Protein AF-A0A950J4F4-F1 (afdb_monomer_lite)

Secondary structure (DSSP, 8-state):
-HHHHHHHHHHHHHHHHHH-SS-HHHHHHHHHHHHGGGS-HHHHHHIIIIITTTHHHHHHHHHHHHHHHHHHHHHTSSHHHHHHHHHHHHHHHHHHTT--TT-TT-HHHHHHHHHHHHHHT-

Sequence (122 aa):
MPRIFLGTIFAIAVRGKIVSAVPFKVVLAGFLGQILPNAHPLYQAFAQSAVLPNVGVVAVLVIVGELFVTVAMIFGITTRLAALVAICLLTNYMLAKGMNLWTPASNDAADIIMAIVVGIGA

pLDDT: mean 87.82, std 6.47, range [57.5, 95.06]

Structure (mmCIF, N/CA/C/O backbone):
data_AF-A0A950J4F4-F1
#
_entry.id   AF-A0A950J4F4-F1
#
loop_
_atom_site.group_PDB
_atom_site.id
_atom_site.type_symbol
_atom_site.label_atom_id
_atom_site.label_alt_id
_atom_site.label_comp_id
_atom_site.label_asym_id
_atom_site.label_entity_id
_atom_site.label_seq_id
_atom_site.pdbx_PDB_ins_code
_atom_site.Cartn_x
_atom_site.Cartn_y
_atom_site.Cartn_z
_atom_site.occupancy
_atom_site.B_iso_or_equiv
_atom_site.auth_seq_id
_atom_site.auth_comp_id
_atom_site.auth_asym_id
_atom_site.auth_atom_id
_atom_site.pdbx_PDB_model_num
ATOM 1 N N . MET A 1 1 ? 12.380 3.743 -16.376 1.00 69.81 1 MET A N 1
ATOM 2 C CA . MET A 1 1 ? 12.603 4.602 -15.184 1.00 69.81 1 MET A CA 1
ATOM 3 C C . MET A 1 1 ? 11.456 4.597 -14.157 1.00 69.81 1 MET A C 1
ATOM 5 O O . MET A 1 1 ? 11.794 4.488 -12.980 1.00 69.81 1 MET A O 1
ATOM 9 N N . PRO A 1 2 ? 10.150 4.639 -14.515 1.00 81.62 2 PRO A N 1
ATOM 10 C CA . PRO A 1 2 ? 9.060 4.748 -13.522 1.00 81.62 2 PRO A CA 1
ATOM 11 C C . PRO A 1 2 ? 9.008 3.578 -12.527 1.00 81.62 2 PRO A C 1
ATOM 13 O O . PRO A 1 2 ? 8.687 3.762 -11.359 1.00 81.62 2 PRO A O 1
ATOM 16 N N . ARG A 1 3 ? 9.444 2.389 -12.956 1.00 88.94 3 ARG A N 1
ATOM 17 C CA . ARG A 1 3 ? 9.603 1.204 -12.103 1.00 88.94 3 ARG A CA 1
ATOM 18 C C . ARG A 1 3 ? 10.473 1.452 -10.862 1.00 88.94 3 ARG A C 1
ATOM 20 O O . ARG A 1 3 ? 10.059 1.143 -9.753 1.00 88.94 3 ARG A O 1
ATOM 27 N N . ILE A 1 4 ? 11.682 1.995 -11.042 1.00 89.56 4 ILE A N 1
ATOM 28 C CA . ILE A 1 4 ? 12.621 2.223 -9.927 1.00 89.56 4 ILE A CA 1
ATOM 29 C C . ILE A 1 4 ? 12.099 3.337 -9.019 1.00 89.56 4 ILE A C 1
ATOM 31 O O . ILE A 1 4 ? 12.210 3.228 -7.800 1.00 89.56 4 ILE A O 1
ATOM 35 N N . PHE A 1 5 ? 11.484 4.367 -9.602 1.00 90.19 5 PHE A N 1
ATOM 36 C CA . PHE A 1 5 ? 10.857 5.450 -8.850 1.00 90.19 5 PHE A CA 1
ATOM 37 C C . PHE A 1 5 ? 9.751 4.923 -7.921 1.00 90.19 5 PHE A C 1
ATOM 39 O O . PHE A 1 5 ? 9.835 5.118 -6.710 1.00 90.19 5 PHE A O 1
ATOM 46 N N . LEU A 1 6 ? 8.800 4.146 -8.456 1.00 89.88 6 LEU A N 1
ATOM 47 C CA . LEU A 1 6 ? 7.752 3.497 -7.660 1.00 89.88 6 LEU A CA 1
ATOM 48 C C . LEU A 1 6 ? 8.331 2.558 -6.602 1.00 89.88 6 LEU A C 1
ATOM 50 O O . LEU A 1 6 ? 7.964 2.648 -5.435 1.00 89.88 6 LEU A O 1
ATOM 54 N N . GLY A 1 7 ? 9.277 1.695 -6.983 1.00 90.44 7 GLY A N 1
ATOM 55 C CA . GLY A 1 7 ? 9.946 0.803 -6.036 1.00 90.44 7 GLY A CA 1
ATOM 56 C C . GLY A 1 7 ? 10.586 1.561 -4.870 1.00 90.44 7 GLY A C 1
ATOM 57 O O . GLY A 1 7 ? 10.494 1.123 -3.729 1.00 90.44 7 GLY A O 1
ATOM 58 N N . THR A 1 8 ? 11.168 2.732 -5.138 1.00 91.81 8 THR A N 1
ATOM 59 C CA . THR A 1 8 ? 11.784 3.590 -4.116 1.00 91.81 8 THR A CA 1
ATOM 60 C C . THR A 1 8 ? 10.745 4.230 -3.196 1.00 91.81 8 THR A C 1
ATOM 62 O O . THR A 1 8 ? 10.932 4.223 -1.980 1.00 91.81 8 THR A O 1
ATOM 65 N N . ILE A 1 9 ? 9.634 4.743 -3.735 1.00 92.62 9 ILE A N 1
ATOM 66 C CA . ILE A 1 9 ? 8.550 5.317 -2.921 1.00 92.62 9 ILE A CA 1
ATOM 67 C C . ILE A 1 9 ? 7.969 4.263 -1.978 1.00 92.62 9 ILE A C 1
ATOM 69 O O . ILE A 1 9 ? 7.866 4.503 -0.773 1.00 92.62 9 ILE A O 1
ATOM 73 N N . PHE A 1 10 ? 7.659 3.075 -2.502 1.00 92.69 10 PHE A N 1
ATOM 74 C CA . PHE A 1 10 ? 7.155 1.966 -1.695 1.00 92.69 10 PHE A CA 1
ATOM 75 C C . PHE A 1 10 ? 8.179 1.512 -0.643 1.00 92.69 10 PHE A C 1
ATOM 77 O O . PHE A 1 10 ? 7.791 1.253 0.497 1.00 92.69 10 PHE A O 1
ATOM 84 N N . ALA A 1 11 ? 9.480 1.513 -0.964 1.00 93.62 11 ALA A N 1
ATOM 85 C CA . ALA A 1 11 ? 10.539 1.203 -0.001 1.00 93.62 11 ALA A CA 1
ATOM 86 C C . ALA A 1 11 ? 10.548 2.181 1.181 1.00 93.62 11 ALA A C 1
ATOM 88 O O . ALA A 1 11 ? 10.654 1.771 2.338 1.00 93.62 11 ALA A O 1
ATOM 89 N N . ILE A 1 12 ? 10.427 3.482 0.902 1.00 93.06 12 ILE A N 1
ATOM 90 C CA . ILE A 1 12 ? 10.394 4.526 1.933 1.00 93.06 12 ILE A CA 1
ATOM 91 C C . ILE A 1 12 ? 9.119 4.393 2.775 1.00 93.06 12 ILE A C 1
ATOM 93 O O . ILE A 1 12 ? 9.194 4.426 4.007 1.00 93.06 12 ILE A O 1
ATOM 97 N N . ALA A 1 13 ? 7.970 4.185 2.126 1.00 91.00 13 ALA A N 1
ATOM 98 C CA . ALA A 1 13 ? 6.680 4.024 2.790 1.00 91.00 13 ALA A CA 1
ATOM 99 C C . ALA A 1 13 ? 6.677 2.822 3.747 1.00 91.00 13 ALA A C 1
ATOM 101 O O . ALA A 1 13 ? 6.350 2.967 4.929 1.00 91.00 13 ALA A O 1
ATOM 102 N N . VAL A 1 14 ? 7.106 1.649 3.272 1.00 93.06 14 VAL A N 1
ATOM 103 C CA . VAL A 1 14 ? 7.077 0.420 4.070 1.00 93.06 14 VAL A CA 1
ATOM 104 C C . VAL A 1 14 ? 8.133 0.418 5.170 1.00 93.06 14 VAL A C 1
ATOM 106 O O . VAL A 1 14 ? 7.874 -0.061 6.274 1.00 93.06 14 VAL A O 1
ATOM 109 N N . ARG A 1 15 ? 9.300 1.031 4.928 1.00 92.25 15 ARG A N 1
ATOM 110 C CA . ARG A 1 15 ? 10.327 1.221 5.961 1.00 92.25 15 ARG A CA 1
ATOM 111 C C . ARG A 1 15 ? 9.767 1.987 7.154 1.00 92.25 15 ARG A C 1
ATOM 113 O O . ARG A 1 15 ? 9.994 1.569 8.287 1.00 92.25 15 ARG A O 1
ATOM 120 N N . GLY A 1 16 ? 9.015 3.064 6.910 1.00 87.12 16 GLY A N 1
ATOM 121 C CA . GLY A 1 16 ? 8.342 3.813 7.972 1.00 87.12 16 GLY A CA 1
ATOM 122 C C . GLY A 1 16 ? 7.428 2.918 8.810 1.00 87.12 16 GLY A C 1
ATOM 123 O O . GLY A 1 16 ? 7.465 2.971 10.031 1.00 87.12 16 GLY A O 1
ATOM 124 N N . LYS A 1 17 ? 6.687 2.012 8.169 1.00 88.12 17 LYS A N 1
ATOM 125 C CA . LYS A 1 17 ? 5.728 1.119 8.839 1.00 88.12 17 LYS A CA 1
ATOM 126 C C . LYS A 1 17 ? 6.373 -0.013 9.639 1.00 88.12 17 LYS A C 1
ATOM 128 O O . LYS A 1 17 ? 5.767 -0.480 10.599 1.00 88.12 17 LYS A O 1
ATOM 133 N N . ILE A 1 18 ? 7.569 -0.455 9.249 1.00 90.19 18 ILE A N 1
ATOM 134 C CA . ILE A 1 18 ? 8.298 -1.550 9.912 1.00 90.19 18 ILE A CA 1
ATOM 135 C C . ILE A 1 18 ? 9.186 -1.031 11.048 1.00 90.19 18 ILE A C 1
ATOM 137 O O . ILE A 1 18 ? 9.292 -1.675 12.086 1.00 90.19 18 ILE A O 1
ATOM 141 N N . VAL A 1 19 ? 9.844 0.116 10.852 1.00 90.38 19 VAL A N 1
ATOM 142 C CA . VAL A 1 19 ? 10.853 0.639 11.791 1.00 90.38 19 VAL A CA 1
ATOM 143 C C . VAL A 1 19 ? 10.232 1.532 12.873 1.00 90.38 19 VAL A C 1
ATOM 145 O O . VAL A 1 19 ? 10.863 1.787 13.897 1.00 90.38 19 VAL A O 1
ATOM 148 N N . SER A 1 20 ? 8.999 2.014 12.684 1.00 86.56 20 SER A N 1
ATOM 149 C CA . SER A 1 20 ? 8.301 2.790 13.713 1.00 86.56 20 SER A CA 1
ATOM 150 C C . SER A 1 20 ? 8.170 2.020 15.032 1.00 86.56 20 SER A C 1
ATOM 152 O O . SER A 1 20 ? 7.763 0.864 15.060 1.00 86.56 20 SER A O 1
ATOM 154 N N . ALA A 1 21 ? 8.429 2.713 16.146 1.00 85.00 21 ALA A N 1
ATOM 155 C CA . ALA A 1 21 ? 8.226 2.177 17.494 1.00 85.00 21 ALA A CA 1
ATOM 156 C C . ALA A 1 21 ? 6.745 1.875 17.802 1.00 85.00 21 ALA A C 1
ATOM 158 O O . ALA A 1 21 ? 6.435 1.054 18.662 1.00 85.00 21 ALA A O 1
ATOM 159 N N . VAL A 1 22 ? 5.823 2.540 17.097 1.00 88.44 22 VAL A N 1
ATOM 160 C CA . VAL A 1 22 ? 4.381 2.311 17.212 1.00 88.44 22 VAL A CA 1
ATOM 161 C C . VAL A 1 22 ? 3.952 1.249 16.193 1.00 88.44 22 VAL A C 1
ATOM 163 O O . VAL A 1 22 ? 4.215 1.427 15.001 1.00 88.44 22 VAL A O 1
ATOM 166 N N . PRO A 1 23 ? 3.240 0.181 16.607 1.00 89.88 23 PRO A N 1
ATOM 167 C CA . PRO A 1 23 ? 2.758 -0.836 15.680 1.00 89.88 23 PRO A CA 1
ATOM 168 C C . PRO A 1 23 ? 1.864 -0.239 14.590 1.00 89.88 23 PRO A C 1
ATOM 170 O O . PRO A 1 23 ? 0.902 0.471 14.893 1.00 89.88 23 PRO A O 1
ATOM 173 N N . PHE A 1 24 ? 2.110 -0.599 13.327 1.00 90.25 24 PHE A N 1
ATOM 174 C CA . PHE A 1 24 ? 1.382 -0.033 12.185 1.00 90.25 24 PHE A CA 1
ATOM 175 C C . PHE A 1 24 ? -0.144 -0.194 12.285 1.00 90.25 24 PHE A C 1
ATOM 177 O O . PHE A 1 24 ? -0.876 0.697 11.874 1.00 90.25 24 PHE A O 1
ATOM 184 N N . LYS A 1 25 ? -0.645 -1.267 12.913 1.00 90.12 25 LYS A N 1
ATOM 185 C CA . LYS A 1 25 ? -2.085 -1.445 13.186 1.00 90.12 25 LYS A CA 1
ATOM 186 C C . LYS A 1 25 ? -2.706 -0.278 13.971 1.00 90.12 25 LYS A C 1
ATOM 188 O O . LYS A 1 25 ? -3.844 0.090 13.709 1.00 90.12 25 LYS A O 1
ATOM 193 N N . VAL A 1 26 ? -1.962 0.320 14.905 1.00 90.19 26 VAL A N 1
ATOM 194 C CA . VAL A 1 26 ? -2.422 1.461 15.714 1.00 90.19 26 VAL A CA 1
ATOM 195 C C . VAL A 1 26 ? -2.440 2.726 14.862 1.00 90.19 26 VAL A C 1
ATOM 197 O O . VAL A 1 26 ? -3.417 3.468 14.881 1.00 90.19 26 VAL A O 1
ATOM 200 N N . VAL A 1 27 ? -1.394 2.928 14.057 1.00 90.44 27 VAL A N 1
ATOM 201 C CA . VAL A 1 27 ? -1.307 4.046 13.106 1.00 90.44 27 VAL A CA 1
ATOM 202 C C . VAL A 1 27 ? -2.431 3.968 12.073 1.00 90.44 27 VAL A C 1
ATOM 204 O O . VAL A 1 27 ? -3.084 4.970 11.809 1.00 90.44 27 VAL A O 1
ATOM 207 N N . LEU A 1 28 ? -2.702 2.779 11.531 1.00 88.81 28 LEU A N 1
ATOM 208 C CA . LEU A 1 28 ? -3.762 2.543 10.554 1.00 88.81 28 LEU A CA 1
ATOM 209 C C . LEU A 1 28 ? -5.151 2.790 11.154 1.00 88.81 28 LEU A C 1
ATOM 211 O O . LEU A 1 28 ? -5.967 3.450 10.518 1.00 88.81 28 LEU A O 1
ATOM 215 N N . ALA A 1 29 ? -5.412 2.313 12.375 1.00 89.94 29 ALA A N 1
ATOM 216 C CA . ALA A 1 29 ? -6.667 2.587 13.075 1.00 89.94 29 ALA A CA 1
ATOM 217 C C . ALA A 1 29 ? -6.859 4.090 13.337 1.00 89.94 29 ALA A C 1
ATOM 219 O O . ALA A 1 29 ? -7.936 4.621 13.077 1.00 89.94 29 ALA A O 1
ATOM 220 N N . GLY A 1 30 ? -5.813 4.781 13.802 1.00 89.12 30 GLY A N 1
ATOM 221 C CA . GLY A 1 30 ? -5.848 6.225 14.040 1.00 89.12 30 GLY A CA 1
ATOM 222 C C . GLY A 1 30 ? -6.057 7.027 12.755 1.00 89.12 30 GLY A C 1
ATOM 223 O O . GLY A 1 30 ? -6.911 7.909 12.713 1.00 89.12 30 GLY A O 1
ATOM 224 N N . PHE A 1 31 ? -5.338 6.667 11.687 1.00 88.50 31 PHE A N 1
ATOM 225 C CA . PHE A 1 31 ? -5.513 7.243 10.357 1.00 88.50 31 PHE A CA 1
ATOM 226 C C . PHE A 1 31 ? -6.960 7.083 9.886 1.00 88.50 31 PHE A C 1
ATOM 228 O O . PHE A 1 31 ? -7.618 8.077 9.595 1.00 88.50 31 PHE A O 1
ATOM 235 N N . LEU A 1 32 ? -7.483 5.852 9.896 1.00 88.31 32 LEU A N 1
ATOM 236 C CA . LEU A 1 32 ? -8.865 5.564 9.513 1.00 88.31 32 LEU A CA 1
ATOM 237 C C . LEU A 1 32 ? -9.868 6.354 10.362 1.00 88.31 32 LEU A C 1
ATOM 239 O O . LEU A 1 32 ? -10.786 6.937 9.801 1.00 88.31 32 LEU A O 1
ATOM 243 N N . GLY A 1 33 ? -9.669 6.461 11.677 1.00 87.50 33 GLY A N 1
ATOM 244 C CA . GLY A 1 33 ? -10.540 7.250 12.552 1.00 87.50 33 GLY A CA 1
ATOM 245 C C . GLY A 1 33 ? -10.622 8.736 12.179 1.00 87.50 33 GLY A C 1
ATOM 246 O O . GLY A 1 33 ? -11.680 9.341 12.322 1.00 87.50 33 GLY A O 1
ATOM 247 N N . GLN A 1 34 ? -9.538 9.317 11.658 1.00 87.50 34 GLN A N 1
ATOM 248 C CA . GLN A 1 34 ? -9.508 10.717 11.221 1.00 87.50 34 GLN A CA 1
ATOM 249 C C . GLN A 1 34 ? -10.094 10.918 9.822 1.00 87.50 34 GLN A C 1
ATOM 251 O O . GLN A 1 34 ? -10.750 11.926 9.565 1.00 87.50 34 GLN A O 1
ATOM 256 N N . ILE A 1 35 ? -9.838 9.980 8.909 1.00 86.62 35 ILE A N 1
ATOM 257 C CA . ILE A 1 35 ? -10.159 10.149 7.486 1.00 86.62 35 ILE A CA 1
ATOM 258 C C . ILE A 1 35 ? -11.500 9.535 7.076 1.00 86.62 35 ILE A C 1
ATOM 260 O O . ILE A 1 35 ? -12.073 9.995 6.093 1.00 86.62 35 ILE A O 1
ATOM 264 N N . LEU A 1 36 ? -12.049 8.567 7.828 1.00 86.19 36 LEU A N 1
ATOM 265 C CA . LEU A 1 36 ? -13.328 7.917 7.501 1.00 86.19 36 LEU A CA 1
ATOM 266 C C . LEU A 1 36 ? -14.474 8.900 7.222 1.00 86.19 36 LEU A C 1
ATOM 268 O O . LEU A 1 36 ? -15.181 8.666 6.247 1.00 86.19 36 LEU A O 1
ATOM 272 N N . PRO A 1 37 ? -14.672 9.982 8.004 1.00 86.06 37 PRO A N 1
ATOM 273 C CA . PRO A 1 37 ? -15.761 10.927 7.752 1.00 86.06 37 PRO A CA 1
ATOM 274 C C . PRO A 1 37 ? -15.711 11.568 6.359 1.00 86.06 37 PRO A C 1
ATOM 276 O O . PRO A 1 37 ? -16.752 11.888 5.794 1.00 86.06 37 PRO A O 1
ATOM 279 N N . ASN A 1 38 ? -14.508 11.717 5.799 1.00 85.19 38 ASN A N 1
ATOM 280 C CA . ASN A 1 38 ? -14.271 12.308 4.483 1.00 85.19 38 ASN A CA 1
ATOM 281 C C . ASN A 1 38 ? -13.972 11.257 3.401 1.00 85.19 38 ASN A C 1
ATOM 283 O O . ASN A 1 38 ? -13.781 11.616 2.243 1.00 85.19 38 ASN A O 1
ATOM 287 N N . ALA A 1 39 ? -13.910 9.969 3.753 1.00 86.25 39 ALA A N 1
ATOM 288 C CA . ALA A 1 39 ? -13.621 8.894 2.812 1.00 86.25 39 ALA A CA 1
ATOM 289 C C . ALA A 1 39 ? -14.765 8.714 1.805 1.00 86.25 39 ALA A C 1
ATOM 291 O O . ALA A 1 39 ? -15.911 9.076 2.073 1.00 86.25 39 ALA A O 1
ATOM 292 N N . HIS A 1 40 ? -14.483 8.090 0.660 1.00 85.75 40 HIS A N 1
ATOM 293 C CA . HIS A 1 40 ? -15.524 7.801 -0.328 1.00 85.75 40 HIS A CA 1
ATOM 294 C C . HIS A 1 40 ? -16.623 6.899 0.285 1.00 85.75 40 HIS A C 1
ATOM 296 O O . HIS A 1 40 ? -16.268 5.934 0.965 1.00 85.75 40 HIS A O 1
ATOM 302 N N . PRO A 1 41 ? -17.932 7.111 0.031 1.00 84.44 41 PRO A N 1
ATOM 303 C CA . PRO A 1 41 ? -19.010 6.373 0.714 1.00 84.44 41 PRO A CA 1
ATOM 304 C C . PRO A 1 41 ? -18.897 4.844 0.620 1.00 84.44 41 PRO A C 1
ATOM 306 O O . PRO A 1 41 ? -19.094 4.128 1.600 1.00 84.44 41 PRO A O 1
ATOM 309 N N . LEU A 1 42 ? -18.492 4.332 -0.547 1.00 82.56 42 LEU A N 1
ATOM 310 C CA . LEU A 1 42 ? -18.222 2.900 -0.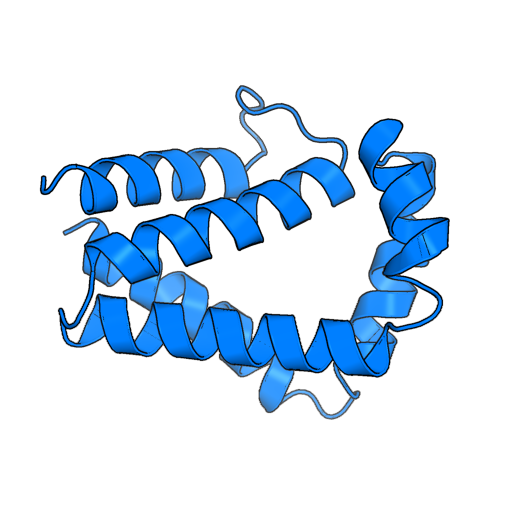739 1.00 82.56 42 LEU A CA 1
ATOM 311 C C . LEU A 1 42 ? -17.060 2.399 0.133 1.00 82.56 42 LEU A C 1
ATOM 313 O O . LEU A 1 42 ? -17.109 1.293 0.669 1.00 82.56 42 LEU A O 1
ATOM 317 N N . TYR A 1 43 ? -16.024 3.223 0.298 1.00 87.31 43 TYR A N 1
ATOM 318 C CA . TYR A 1 43 ? -14.881 2.897 1.142 1.00 87.31 43 TYR A CA 1
ATOM 319 C C . TYR A 1 43 ? -15.229 3.000 2.626 1.00 87.31 43 TYR A C 1
ATOM 321 O O . TYR A 1 43 ? -14.739 2.192 3.403 1.00 87.31 43 TYR A O 1
ATOM 329 N N . GLN A 1 44 ? -16.106 3.923 3.032 1.00 87.69 44 GLN A N 1
ATOM 330 C CA . GLN A 1 44 ? -16.595 3.997 4.413 1.00 87.69 44 GLN A CA 1
ATOM 331 C C . GLN A 1 44 ? -17.262 2.682 4.832 1.00 87.69 44 GLN A C 1
ATOM 333 O O . GLN A 1 44 ? -16.890 2.104 5.853 1.00 87.69 44 GLN A O 1
ATOM 338 N N . ALA A 1 45 ? -18.181 2.167 4.009 1.00 88.00 45 ALA A N 1
ATOM 339 C CA . ALA A 1 45 ? -18.863 0.901 4.273 1.00 88.00 45 ALA A CA 1
ATOM 340 C C . ALA A 1 45 ? -17.882 -0.285 4.324 1.00 88.00 45 ALA A C 1
ATOM 342 O O . ALA A 1 45 ? -17.941 -1.110 5.239 1.00 88.00 45 ALA A O 1
ATOM 343 N N . PHE A 1 46 ? -16.936 -0.353 3.383 1.00 88.19 46 PHE A N 1
ATOM 344 C CA . PHE A 1 46 ? -15.887 -1.378 3.377 1.00 88.19 46 PHE A CA 1
ATOM 345 C C . PHE A 1 46 ? -14.963 -1.276 4.59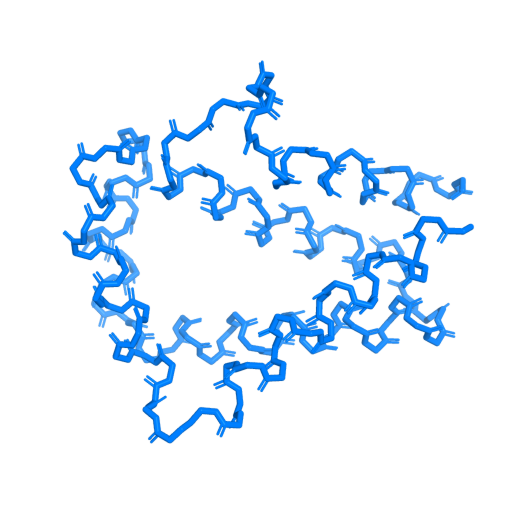9 1.00 88.19 46 PHE A C 1
ATOM 347 O O . PHE A 1 46 ? -14.648 -2.279 5.243 1.00 88.19 46 PHE A O 1
ATOM 354 N N . ALA A 1 47 ? -14.559 -0.062 4.969 1.00 89.44 47 ALA A N 1
ATOM 355 C CA . ALA A 1 47 ? -13.673 0.164 6.094 1.00 89.44 47 ALA A CA 1
ATOM 356 C C . ALA A 1 47 ? -14.339 -0.217 7.420 1.00 89.44 47 ALA A C 1
ATOM 358 O O . ALA A 1 47 ? -13.699 -0.845 8.257 1.00 89.44 47 ALA A O 1
ATOM 359 N N . GLN A 1 48 ? -15.623 0.095 7.598 1.00 89.56 48 GLN A N 1
ATOM 360 C CA . GLN A 1 48 ? -16.374 -0.261 8.803 1.00 89.56 48 GLN A CA 1
ATOM 361 C C . GLN A 1 48 ? -16.665 -1.763 8.909 1.00 89.56 48 GLN A C 1
ATOM 363 O O . GLN A 1 48 ? -16.607 -2.313 10.005 1.00 89.56 48 GLN A O 1
ATOM 368 N N . SER A 1 49 ? -16.948 -2.434 7.789 1.00 90.56 49 SER A N 1
ATOM 369 C CA . SER A 1 49 ? -17.342 -3.851 7.784 1.00 90.56 49 SER A CA 1
ATOM 370 C C . SER A 1 49 ? -16.168 -4.831 7.734 1.00 90.56 49 SER A C 1
ATOM 372 O O . SER A 1 49 ? -16.234 -5.887 8.357 1.00 90.56 49 SER A O 1
ATOM 374 N N . ALA A 1 50 ? -15.092 -4.504 7.014 1.00 88.69 50 ALA A N 1
ATOM 375 C CA . ALA A 1 50 ? -13.986 -5.426 6.761 1.00 88.69 50 ALA A CA 1
ATOM 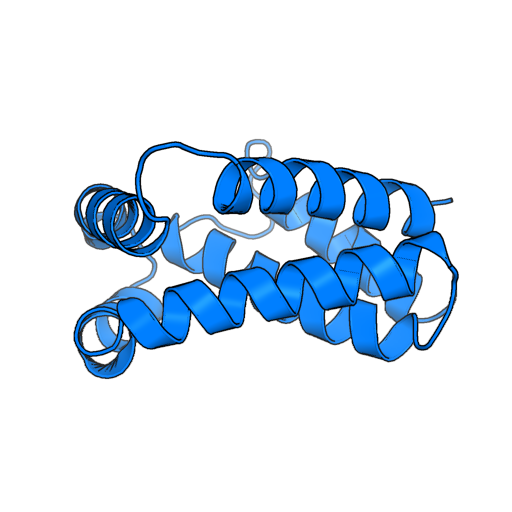376 C C . ALA A 1 50 ? -12.664 -4.961 7.381 1.00 88.69 50 ALA A C 1
ATOM 378 O O . ALA A 1 50 ? -11.954 -5.772 7.979 1.00 88.69 50 ALA A O 1
ATOM 379 N N . VAL A 1 51 ? -12.332 -3.669 7.267 1.00 89.06 51 VAL A N 1
ATOM 380 C CA . VAL A 1 51 ? -11.004 -3.163 7.654 1.00 89.06 51 VAL A CA 1
ATOM 381 C C . VAL A 1 51 ? -10.886 -2.949 9.159 1.00 89.06 51 VAL A C 1
ATOM 383 O O . VAL A 1 51 ? -9.959 -3.480 9.761 1.00 89.06 51 VAL A O 1
ATOM 386 N N . LEU A 1 52 ? -11.813 -2.211 9.776 1.00 89.75 52 LEU A N 1
ATOM 387 C CA . LEU A 1 52 ? -11.804 -1.887 11.207 1.00 89.75 52 LEU A CA 1
ATOM 388 C C . LEU A 1 52 ? -11.916 -3.125 12.120 1.00 89.75 52 LEU A C 1
ATOM 390 O O . LEU A 1 52 ? -11.196 -3.184 13.118 1.00 89.75 52 LEU A O 1
ATOM 394 N N . PRO A 1 53 ? -12.720 -4.153 11.793 1.00 91.75 53 PRO A N 1
ATOM 395 C CA . PRO A 1 53 ? -12.739 -5.383 12.585 1.00 91.75 53 PRO A CA 1
ATOM 396 C C . PRO A 1 53 ? -11.444 -6.199 12.460 1.00 91.75 53 PRO A C 1
ATOM 398 O O . PRO A 1 53 ? -11.049 -6.879 13.402 1.00 91.75 53 PRO A O 1
ATOM 401 N N . ASN A 1 54 ? -10.752 -6.107 11.318 1.00 92.69 54 ASN A N 1
ATOM 402 C CA . ASN A 1 54 ? -9.573 -6.918 11.000 1.00 92.69 54 ASN A CA 1
ATOM 403 C C . ASN A 1 54 ? -8.284 -6.089 10.862 1.00 92.69 54 ASN A C 1
ATOM 405 O O . ASN A 1 54 ? -7.360 -6.507 10.158 1.00 92.69 54 ASN A O 1
ATOM 409 N N . VAL A 1 55 ? -8.176 -4.932 11.532 1.00 90.69 55 VAL A N 1
ATOM 410 C CA . VAL A 1 55 ? -7.067 -3.969 11.326 1.00 90.69 55 VAL A CA 1
ATOM 411 C C . VAL A 1 55 ? -5.699 -4.617 11.488 1.00 90.69 55 VAL A C 1
ATOM 413 O O . VAL A 1 55 ? -4.777 -4.285 10.751 1.00 90.69 55 VAL A O 1
ATOM 416 N N . GLY A 1 56 ? -5.552 -5.558 12.424 1.00 90.44 56 GLY A N 1
ATOM 417 C CA . GLY A 1 56 ? -4.298 -6.287 12.609 1.00 90.44 56 GLY A CA 1
ATOM 418 C C . GLY A 1 56 ? -3.870 -7.054 11.356 1.00 90.44 56 GLY A C 1
ATOM 419 O O . GLY A 1 56 ? -2.723 -6.938 10.932 1.00 90.44 56 GLY A O 1
ATOM 420 N N . VAL A 1 57 ? -4.800 -7.785 10.737 1.00 92.25 57 VAL A N 1
ATOM 421 C CA . VAL A 1 57 ? -4.545 -8.570 9.521 1.00 92.25 57 VAL A CA 1
ATOM 422 C C . VAL A 1 57 ? -4.321 -7.644 8.331 1.00 92.25 57 VAL A C 1
ATOM 424 O O . VAL A 1 57 ? -3.348 -7.814 7.601 1.00 92.25 57 VAL A O 1
ATOM 427 N N . VAL A 1 58 ? -5.165 -6.621 8.168 1.00 92.44 58 VAL A N 1
ATOM 428 C CA . VAL A 1 58 ? -5.033 -5.655 7.067 1.00 92.44 58 VAL A CA 1
ATOM 429 C C . VAL A 1 58 ? -3.708 -4.899 7.154 1.00 92.44 58 VAL A C 1
ATOM 431 O O . VAL A 1 58 ? -3.038 -4.732 6.140 1.00 92.44 58 VAL A O 1
ATOM 434 N N . ALA A 1 59 ? -3.278 -4.502 8.353 1.00 91.62 59 ALA A N 1
ATOM 435 C CA . ALA A 1 59 ? -1.993 -3.840 8.559 1.00 91.62 59 ALA A CA 1
ATOM 436 C C . ALA A 1 59 ? -0.818 -4.707 8.083 1.00 91.62 59 ALA A C 1
ATOM 438 O O . ALA A 1 59 ? 0.071 -4.206 7.396 1.00 91.62 59 ALA A O 1
ATOM 439 N N . VAL A 1 60 ? -0.828 -6.006 8.401 1.00 93.50 60 VAL A N 1
ATOM 440 C CA . VAL A 1 60 ? 0.192 -6.949 7.917 1.00 93.50 60 VAL A CA 1
ATOM 441 C C . VAL A 1 60 ? 0.107 -7.105 6.400 1.00 93.50 60 VAL A C 1
ATOM 443 O O . VAL A 1 60 ? 1.133 -7.053 5.729 1.00 93.50 60 VAL A O 1
ATOM 446 N N . LEU A 1 61 ? -1.099 -7.242 5.847 1.00 93.06 61 LEU A N 1
ATOM 447 C CA . LEU A 1 61 ? -1.307 -7.428 4.411 1.00 93.06 61 LEU A CA 1
ATOM 448 C C . LEU A 1 61 ? -0.812 -6.224 3.596 1.00 93.06 61 LEU A C 1
ATOM 450 O O . LEU A 1 61 ? -0.188 -6.404 2.554 1.00 93.06 61 LEU A O 1
ATOM 454 N N . VAL A 1 62 ? -1.023 -5.007 4.104 1.00 93.44 62 VAL A N 1
ATOM 455 C CA . VAL A 1 62 ? -0.479 -3.773 3.523 1.00 93.44 62 VAL A CA 1
ATOM 456 C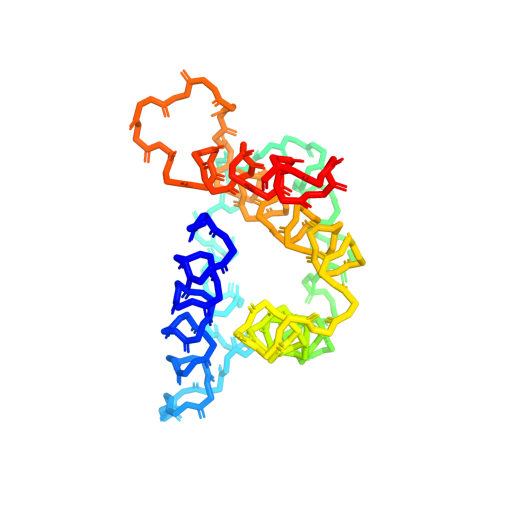 C . VAL A 1 62 ? 1.048 -3.796 3.551 1.00 93.44 62 VAL A C 1
ATOM 458 O O . VAL A 1 62 ? 1.664 -3.571 2.516 1.00 93.44 62 VAL A O 1
ATOM 461 N N . ILE A 1 63 ? 1.671 -4.122 4.689 1.00 94.00 63 ILE A N 1
ATOM 462 C CA . ILE A 1 63 ? 3.140 -4.195 4.791 1.00 94.00 63 ILE A CA 1
ATOM 463 C C . ILE A 1 63 ? 3.709 -5.226 3.807 1.00 94.00 63 ILE A C 1
ATOM 465 O O . ILE A 1 63 ? 4.666 -4.935 3.091 1.00 94.00 63 ILE A O 1
ATOM 469 N N . VAL A 1 64 ? 3.115 -6.420 3.743 1.00 94.69 64 VAL A N 1
ATOM 470 C CA . VAL A 1 64 ? 3.546 -7.488 2.829 1.00 94.69 64 VAL A CA 1
ATOM 471 C C . VAL A 1 64 ? 3.371 -7.063 1.372 1.00 94.69 64 VAL A C 1
ATOM 473 O O . VAL A 1 64 ? 4.278 -7.268 0.567 1.00 94.69 64 VAL A O 1
ATOM 476 N N . GLY A 1 65 ? 2.244 -6.432 1.032 1.00 93.75 65 GLY A N 1
ATOM 477 C CA . GLY A 1 65 ? 1.991 -5.906 -0.306 1.00 93.75 65 GLY A CA 1
ATOM 478 C C . GLY A 1 65 ? 3.014 -4.847 -0.717 1.00 93.75 65 GLY A C 1
ATOM 479 O O . GLY A 1 65 ? 3.568 -4.918 -1.811 1.00 93.75 65 GLY A O 1
ATOM 480 N N . GLU A 1 66 ? 3.333 -3.904 0.169 1.00 95.06 66 GLU A N 1
ATOM 481 C CA . GLU A 1 66 ? 4.319 -2.859 -0.114 1.00 95.06 66 GLU A CA 1
ATOM 482 C C . GLU A 1 66 ? 5.748 -3.399 -0.219 1.00 95.06 66 GLU A C 1
ATOM 484 O O . GLU A 1 66 ? 6.502 -2.967 -1.094 1.00 95.06 66 GLU A O 1
ATOM 489 N N . LEU A 1 67 ? 6.121 -4.379 0.610 1.00 94.38 67 LEU A N 1
ATOM 490 C CA . LEU A 1 67 ? 7.400 -5.084 0.487 1.00 94.38 67 LEU A CA 1
ATOM 491 C C . LEU A 1 67 ? 7.497 -5.839 -0.839 1.00 94.38 67 LEU A C 1
ATOM 493 O O . LEU A 1 67 ? 8.518 -5.748 -1.521 1.00 94.38 67 LEU A O 1
ATOM 497 N N . PHE A 1 68 ? 6.436 -6.551 -1.225 1.00 94.88 68 PHE A N 1
ATOM 498 C CA . PHE A 1 68 ? 6.382 -7.256 -2.501 1.00 94.88 68 PHE A CA 1
ATOM 499 C C . PHE A 1 68 ? 6.577 -6.287 -3.671 1.00 94.88 68 PHE A C 1
ATOM 501 O O . PHE A 1 68 ? 7.458 -6.514 -4.499 1.00 94.88 68 PHE A O 1
ATOM 508 N N . VAL A 1 69 ? 5.825 -5.179 -3.702 1.00 93.94 69 VAL A N 1
ATOM 509 C CA . VAL A 1 69 ? 5.962 -4.140 -4.735 1.00 93.94 69 VAL A CA 1
ATOM 510 C C . VAL A 1 69 ? 7.382 -3.581 -4.756 1.00 93.94 69 VAL A C 1
ATOM 512 O O . VAL A 1 69 ? 7.977 -3.490 -5.825 1.00 93.94 69 VAL A O 1
ATOM 515 N N . THR A 1 70 ? 7.954 -3.271 -3.592 1.00 93.44 70 THR A N 1
ATOM 516 C CA . THR A 1 70 ? 9.319 -2.743 -3.464 1.00 93.44 70 THR A CA 1
ATOM 517 C C . THR A 1 70 ? 10.347 -3.675 -4.103 1.00 93.44 70 THR A C 1
ATOM 519 O O . THR A 1 70 ? 11.095 -3.269 -4.993 1.00 93.44 70 THR A O 1
ATOM 522 N N . VAL A 1 71 ? 10.375 -4.942 -3.681 1.00 93.69 71 VAL A N 1
ATOM 523 C CA . VAL A 1 71 ? 11.354 -5.928 -4.157 1.00 93.69 71 VAL A CA 1
ATOM 524 C C . VAL A 1 71 ? 11.143 -6.204 -5.647 1.00 93.69 71 VAL A C 1
ATOM 526 O O . VAL A 1 71 ? 12.080 -6.108 -6.440 1.00 93.69 71 VAL A O 1
ATOM 529 N N . ALA A 1 72 ? 9.906 -6.470 -6.059 1.00 92.19 72 ALA A N 1
ATOM 530 C CA . ALA A 1 72 ? 9.573 -6.764 -7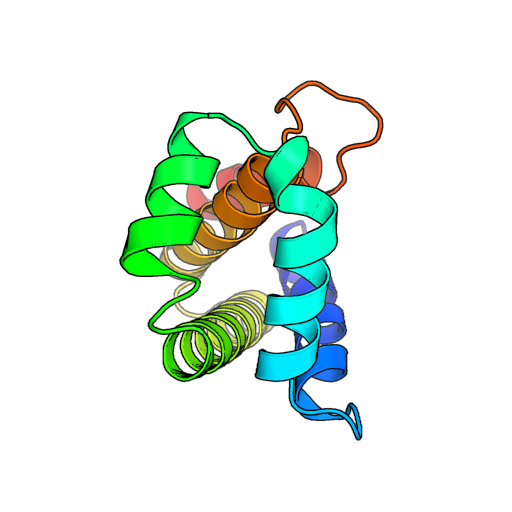.446 1.00 92.19 72 ALA A CA 1
ATOM 531 C C . ALA A 1 72 ? 9.933 -5.608 -8.400 1.00 92.19 72 ALA A C 1
ATOM 533 O O . ALA A 1 72 ? 10.505 -5.828 -9.470 1.00 92.19 72 ALA A O 1
ATOM 534 N N . MET A 1 73 ? 9.665 -4.362 -8.001 1.00 92.00 73 MET A N 1
ATOM 535 C CA . MET A 1 73 ? 9.963 -3.174 -8.804 1.00 92.00 73 MET A CA 1
ATOM 536 C C . MET A 1 73 ? 11.457 -2.840 -8.841 1.00 92.00 73 MET A C 1
ATOM 538 O O . MET A 1 73 ? 11.975 -2.482 -9.898 1.00 92.00 73 MET A O 1
ATOM 542 N N . ILE A 1 74 ? 12.185 -2.967 -7.731 1.00 92.06 74 ILE A N 1
ATOM 543 C CA . ILE A 1 74 ? 13.621 -2.653 -7.706 1.00 92.06 74 ILE A CA 1
ATOM 544 C C . ILE A 1 74 ? 14.397 -3.680 -8.533 1.00 92.06 74 ILE A C 1
ATOM 546 O O . ILE A 1 74 ? 15.112 -3.306 -9.467 1.00 92.06 74 ILE A O 1
ATOM 550 N N . PHE A 1 75 ? 14.194 -4.969 -8.253 1.00 89.75 75 PHE A N 1
ATOM 551 C CA . PHE A 1 75 ? 14.923 -6.058 -8.907 1.00 89.75 75 PHE A CA 1
ATOM 552 C C . PHE A 1 75 ? 14.379 -6.407 -10.297 1.00 89.75 75 PHE A C 1
ATOM 554 O O . PHE A 1 75 ? 15.035 -7.110 -11.058 1.00 89.75 75 PHE A O 1
ATOM 561 N N . GLY A 1 76 ? 13.208 -5.887 -10.671 1.00 85.75 76 GLY A N 1
ATOM 562 C CA . GLY A 1 76 ? 12.628 -6.122 -11.991 1.00 85.75 76 GLY A CA 1
ATOM 563 C C . GLY A 1 76 ? 11.984 -7.492 -12.166 1.00 85.75 76 GLY A C 1
ATOM 564 O O . GLY A 1 76 ? 11.839 -7.952 -13.295 1.00 85.75 76 GLY A O 1
ATOM 565 N N . ILE A 1 77 ? 11.589 -8.136 -11.072 1.00 86.38 77 ILE A N 1
ATOM 566 C CA . ILE A 1 77 ? 10.988 -9.469 -11.066 1.00 86.38 77 ILE A CA 1
ATOM 567 C C . ILE A 1 77 ? 9.474 -9.298 -10.961 1.00 86.38 77 ILE A C 1
ATOM 569 O O . ILE A 1 77 ? 9.000 -8.542 -10.122 1.00 86.38 77 ILE A O 1
ATOM 573 N N . THR A 1 78 ? 8.684 -9.987 -11.789 1.00 88.06 78 THR A N 1
ATOM 574 C CA . THR A 1 78 ? 7.203 -9.933 -11.734 1.00 88.06 78 THR A CA 1
ATOM 575 C C . THR A 1 78 ? 6.615 -8.507 -11.770 1.00 88.06 78 THR A C 1
ATOM 577 O O . THR A 1 78 ? 5.586 -8.229 -11.160 1.00 88.06 78 THR A O 1
ATOM 580 N N . THR A 1 79 ? 7.245 -7.583 -12.506 1.00 87.25 79 THR A N 1
ATOM 581 C CA . THR A 1 79 ? 6.920 -6.139 -12.493 1.00 87.25 79 THR A CA 1
ATOM 582 C C . THR A 1 79 ? 5.473 -5.821 -12.859 1.00 87.25 79 THR A C 1
ATOM 584 O O . THR A 1 79 ? 4.882 -4.920 -12.273 1.00 87.25 79 THR A O 1
ATOM 587 N N . ARG A 1 80 ? 4.873 -6.590 -13.775 1.00 89.69 80 ARG A N 1
ATOM 588 C CA . ARG A 1 80 ? 3.455 -6.450 -14.143 1.00 89.69 80 ARG A CA 1
ATOM 589 C C . ARG A 1 80 ? 2.521 -6.816 -12.992 1.00 89.69 80 ARG A C 1
ATOM 591 O O . ARG A 1 80 ? 1.553 -6.110 -12.738 1.00 89.69 80 ARG A O 1
ATOM 598 N N . LEU A 1 81 ? 2.832 -7.890 -12.266 1.00 89.88 81 LEU A N 1
ATOM 599 C CA . LEU A 1 81 ? 2.063 -8.288 -11.087 1.00 89.88 81 LEU A CA 1
ATOM 600 C C . LEU A 1 81 ? 2.232 -7.260 -9.964 1.00 89.88 81 LEU A C 1
ATOM 602 O O . LEU A 1 81 ? 1.254 -6.846 -9.351 1.00 89.88 81 LEU A O 1
ATOM 606 N N . ALA A 1 82 ? 3.458 -6.789 -9.743 1.00 90.62 82 ALA A N 1
ATOM 607 C CA . ALA A 1 82 ? 3.736 -5.729 -8.783 1.00 90.62 82 ALA A CA 1
ATOM 608 C C . ALA A 1 82 ? 3.015 -4.419 -9.126 1.00 90.62 82 ALA A C 1
ATOM 610 O O . ALA A 1 82 ? 2.542 -3.741 -8.222 1.00 90.62 82 ALA A O 1
ATOM 611 N N . ALA A 1 83 ? 2.867 -4.084 -10.410 1.00 91.38 83 ALA A N 1
ATOM 612 C CA . ALA A 1 83 ? 2.087 -2.929 -10.839 1.00 91.38 83 ALA A CA 1
ATOM 613 C C . ALA A 1 83 ? 0.611 -3.067 -10.441 1.00 91.38 83 ALA A C 1
ATOM 615 O O . ALA A 1 83 ? 0.042 -2.129 -9.892 1.00 91.38 83 ALA A O 1
ATOM 616 N N . LEU A 1 84 ? 0.008 -4.246 -10.631 1.00 92.88 84 LEU A N 1
ATOM 617 C CA . LEU A 1 84 ? -1.372 -4.503 -10.202 1.00 92.88 84 LEU A CA 1
ATOM 618 C C . LEU A 1 84 ? -1.537 -4.373 -8.683 1.00 92.88 84 LEU A C 1
ATOM 620 O O . LEU A 1 84 ? -2.492 -3.753 -8.214 1.00 92.88 84 LEU A O 1
ATOM 624 N N . VAL A 1 85 ? -0.589 -4.910 -7.910 1.00 93.38 85 VAL A N 1
ATOM 625 C CA . VAL A 1 85 ? -0.600 -4.788 -6.443 1.00 93.38 85 VAL A CA 1
ATOM 626 C C . VAL A 1 85 ? -0.442 -3.326 -6.017 1.00 93.38 85 VAL A C 1
ATOM 628 O O . VAL A 1 85 ? -1.189 -2.862 -5.157 1.00 93.38 85 VAL A O 1
ATOM 631 N N . ALA A 1 86 ? 0.464 -2.576 -6.649 1.00 92.56 86 ALA A N 1
ATOM 632 C CA . ALA A 1 86 ? 0.662 -1.153 -6.385 1.00 92.56 86 ALA A CA 1
ATOM 633 C C . ALA A 1 86 ? -0.608 -0.341 -6.674 1.00 92.56 86 ALA A C 1
ATOM 635 O O . ALA A 1 86 ? -1.036 0.434 -5.823 1.00 92.56 86 ALA A O 1
ATOM 636 N N . ILE A 1 87 ? -1.256 -0.570 -7.824 1.00 93.44 87 ILE A N 1
ATOM 637 C CA . ILE A 1 87 ? -2.526 0.077 -8.186 1.00 93.44 87 ILE A CA 1
ATOM 638 C C . ILE A 1 87 ? -3.592 -0.222 -7.132 1.00 93.44 87 ILE A C 1
ATOM 640 O O . ILE A 1 87 ? -4.276 0.694 -6.684 1.00 93.44 87 ILE A O 1
ATOM 644 N N . CYS A 1 88 ? -3.720 -1.478 -6.699 1.00 93.25 88 CYS A N 1
ATOM 645 C CA . CYS A 1 88 ? -4.692 -1.867 -5.680 1.00 93.25 88 CYS A CA 1
ATOM 646 C C . CYS A 1 88 ? -4.454 -1.138 -4.345 1.00 93.25 88 CYS A C 1
ATOM 648 O O . CYS A 1 88 ? -5.390 -0.579 -3.768 1.00 93.25 88 CYS A O 1
ATOM 650 N N . LEU A 1 89 ? -3.203 -1.091 -3.874 1.00 92.38 89 LEU A N 1
ATOM 651 C CA . LEU A 1 89 ? -2.834 -0.406 -2.632 1.00 92.38 89 LEU A CA 1
ATOM 652 C C . LEU A 1 89 ? -3.081 1.105 -2.722 1.00 92.38 89 LEU A C 1
ATOM 654 O O . LEU A 1 89 ? -3.755 1.667 -1.861 1.00 92.38 89 LEU A O 1
ATOM 658 N N . LEU A 1 90 ? -2.590 1.754 -3.779 1.00 92.19 90 LEU A N 1
ATOM 659 C CA . LEU A 1 90 ? -2.740 3.197 -3.981 1.00 92.19 90 LEU A CA 1
ATOM 660 C C . LEU A 1 90 ? -4.207 3.596 -4.146 1.00 92.19 90 LEU A C 1
ATOM 662 O O . LEU A 1 90 ? -4.642 4.588 -3.569 1.00 92.19 90 LEU A O 1
ATOM 666 N N . THR A 1 91 ? -4.999 2.790 -4.859 1.00 89.94 91 THR A N 1
ATOM 667 C CA . THR A 1 91 ? -6.442 3.024 -5.005 1.00 89.94 91 THR A CA 1
ATOM 668 C C . THR A 1 91 ? -7.145 2.938 -3.653 1.00 89.94 91 THR A C 1
ATOM 670 O O . THR A 1 91 ? -7.961 3.800 -3.340 1.00 89.94 91 THR A O 1
ATOM 673 N N . ASN A 1 92 ? -6.799 1.956 -2.811 1.00 90.12 92 ASN A N 1
ATOM 674 C CA . ASN A 1 92 ? -7.334 1.879 -1.449 1.00 90.12 92 ASN A CA 1
ATOM 675 C C . ASN A 1 92 ? -6.991 3.136 -0.641 1.00 90.12 92 ASN A C 1
ATOM 677 O O . ASN A 1 92 ? -7.880 3.726 -0.035 1.00 90.12 92 ASN A O 1
ATOM 681 N N . TYR A 1 93 ? -5.734 3.588 -0.671 1.00 87.88 93 TYR A N 1
ATOM 682 C CA . TYR A 1 93 ? -5.321 4.811 0.023 1.00 87.88 93 TYR A CA 1
ATOM 683 C C . TYR A 1 93 ? -6.025 6.067 -0.503 1.00 87.88 93 TYR A C 1
ATOM 685 O O . TYR A 1 93 ? -6.452 6.904 0.293 1.00 87.88 93 TYR A O 1
ATOM 693 N N . MET A 1 94 ? -6.188 6.188 -1.819 1.00 88.62 94 MET A N 1
ATOM 694 C CA . MET A 1 94 ? -6.878 7.308 -2.457 1.00 88.62 94 MET A CA 1
ATOM 695 C C . MET A 1 94 ? -8.361 7.355 -2.055 1.00 88.62 94 MET A C 1
ATOM 697 O O . MET A 1 94 ? -8.859 8.407 -1.650 1.00 88.62 94 MET A O 1
ATOM 701 N N . LEU A 1 95 ? -9.047 6.206 -2.084 1.00 87.94 95 LEU A N 1
ATOM 702 C CA . LEU A 1 95 ? -10.443 6.076 -1.656 1.00 87.94 95 LEU A CA 1
ATOM 703 C C . LEU A 1 95 ? -10.618 6.340 -0.157 1.00 87.94 95 LEU A C 1
ATOM 705 O O . LEU A 1 95 ? -11.592 6.982 0.242 1.00 87.94 95 LEU A O 1
ATOM 709 N N . ALA A 1 96 ? -9.660 5.895 0.660 1.00 86.12 96 ALA A N 1
ATOM 710 C CA . ALA A 1 96 ? -9.627 6.176 2.087 1.00 86.12 96 ALA A CA 1
ATOM 711 C C . ALA A 1 96 ? -9.561 7.683 2.349 1.00 86.12 96 ALA A C 1
ATOM 713 O O . ALA A 1 96 ? -10.322 8.209 3.150 1.00 86.12 96 ALA A O 1
ATOM 714 N N . LYS A 1 97 ? -8.704 8.405 1.625 1.00 85.31 97 LYS A N 1
ATOM 715 C CA . LYS A 1 97 ? -8.596 9.866 1.743 1.00 85.31 97 LYS A CA 1
ATOM 716 C C . LYS A 1 97 ? -9.784 10.620 1.125 1.00 85.31 97 LYS A C 1
ATOM 718 O O . LYS A 1 97 ? -9.829 11.840 1.240 1.00 85.31 97 LYS A O 1
ATOM 723 N N . GLY A 1 98 ? -10.705 9.931 0.442 1.00 83.25 98 GLY A N 1
ATOM 724 C CA . GLY A 1 98 ? -11.812 10.560 -0.287 1.00 83.25 98 GLY A CA 1
ATOM 725 C C . GLY A 1 98 ? -11.353 11.411 -1.471 1.00 83.25 98 GLY A C 1
ATOM 726 O O . GLY A 1 98 ? -12.046 12.342 -1.873 1.00 83.25 98 GLY A O 1
ATOM 727 N N . MET A 1 99 ? -10.162 11.137 -2.007 1.00 81.50 99 MET A N 1
ATOM 728 C CA . MET A 1 99 ? -9.573 11.935 -3.078 1.00 81.50 99 MET A CA 1
ATOM 729 C C . MET A 1 99 ? -9.982 11.405 -4.452 1.00 81.50 99 MET A C 1
ATOM 731 O O . MET A 1 99 ? -10.062 10.198 -4.672 1.00 81.50 99 MET A O 1
ATOM 735 N N . ASN A 1 100 ? -10.188 12.323 -5.396 1.00 78.19 100 ASN A N 1
ATOM 736 C CA . ASN A 1 100 ? -10.402 11.988 -6.800 1.00 78.19 100 ASN A CA 1
ATOM 737 C C . ASN A 1 100 ? -9.069 11.812 -7.538 1.00 78.19 100 ASN A C 1
ATOM 739 O O . ASN A 1 100 ? -8.058 12.421 -7.188 1.00 78.19 100 ASN A O 1
ATOM 743 N N . LEU A 1 101 ? -9.109 11.033 -8.623 1.00 71.75 101 LEU A N 1
ATOM 744 C CA . LEU A 1 101 ? -7.948 10.732 -9.470 1.00 71.75 101 LEU A CA 1
ATOM 745 C C . LEU A 1 101 ? -7.344 11.981 -10.143 1.00 71.75 101 LEU A C 1
ATOM 747 O O . LEU A 1 101 ? -6.180 11.991 -10.514 1.00 71.75 101 LEU A O 1
ATOM 751 N N . TRP A 1 102 ? -8.131 13.047 -10.294 1.00 69.38 102 TRP A N 1
ATOM 752 C CA . TRP A 1 102 ? -7.737 14.281 -10.984 1.00 69.38 102 TRP A CA 1
ATOM 753 C C . TRP A 1 102 ? -7.587 15.463 -10.024 1.00 69.38 102 TRP A C 1
ATOM 755 O O . TRP A 1 102 ? -7.934 16.595 -10.352 1.00 69.38 102 TRP A O 1
ATOM 765 N N . THR A 1 103 ? -7.088 15.200 -8.816 1.00 73.00 103 THR A N 1
ATOM 766 C CA . THR A 1 103 ? -6.795 16.240 -7.826 1.00 73.00 103 THR A CA 1
ATOM 767 C C . THR A 1 103 ? -5.292 16.545 -7.822 1.00 73.00 103 THR A C 1
ATOM 769 O O . THR A 1 103 ? -4.512 15.641 -7.528 1.00 73.00 1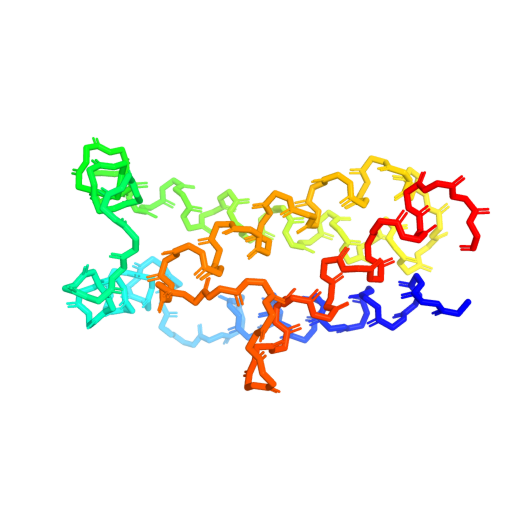03 THR A O 1
ATOM 772 N N . PRO A 1 104 ? -4.854 17.801 -8.051 1.00 63.59 104 PRO A N 1
ATOM 773 C CA . PRO A 1 104 ? -3.429 18.170 -8.091 1.00 63.59 104 PRO A CA 1
ATOM 774 C C . PRO A 1 104 ? -2.643 17.859 -6.808 1.00 63.59 104 PRO A C 1
ATOM 776 O O . PRO A 1 104 ? -1.428 17.714 -6.846 1.00 63.59 104 PRO A O 1
ATOM 779 N N . ALA A 1 105 ? -3.333 17.754 -5.670 1.00 65.69 105 ALA A N 1
ATOM 780 C CA . ALA A 1 105 ? -2.747 17.397 -4.378 1.00 65.69 105 ALA A CA 1
ATOM 781 C C . ALA A 1 105 ? -2.599 15.875 -4.160 1.00 65.69 105 ALA A C 1
ATOM 783 O O . ALA A 1 105 ? -2.102 15.455 -3.115 1.00 65.69 105 ALA A O 1
ATOM 784 N N . SER A 1 106 ? -3.072 15.032 -5.088 1.00 72.12 106 SER A N 1
ATOM 785 C CA . SER A 1 106 ? -3.016 13.576 -4.944 1.00 72.12 106 SER A CA 1
ATOM 786 C C . SER A 1 106 ? -1.724 13.015 -5.529 1.00 72.12 106 SER A C 1
ATOM 788 O O . SER A 1 106 ? -1.628 12.750 -6.726 1.00 72.12 106 SER A O 1
ATOM 790 N N . ASN A 1 107 ? -0.743 12.766 -4.661 1.00 79.69 107 ASN A N 1
ATOM 791 C CA . ASN A 1 107 ? 0.434 11.981 -5.040 1.00 79.69 107 ASN A CA 1
ATOM 792 C C . ASN A 1 107 ? 0.035 10.547 -5.446 1.00 79.69 107 ASN A C 1
ATOM 794 O O . ASN A 1 107 ? 0.604 9.993 -6.381 1.00 79.69 107 ASN A O 1
ATOM 798 N N . ASP A 1 108 ? -1.004 9.985 -4.808 1.00 81.62 108 ASP A N 1
ATOM 799 C CA . ASP A 1 108 ? -1.479 8.623 -5.082 1.00 81.62 108 ASP A CA 1
ATOM 800 C C . ASP A 1 108 ? -1.959 8.468 -6.538 1.00 81.62 108 ASP A C 1
ATOM 802 O O . ASP A 1 108 ? -1.687 7.453 -7.173 1.00 81.62 108 ASP A O 1
ATOM 806 N N . ALA A 1 109 ? -2.627 9.483 -7.100 1.00 82.19 109 ALA A N 1
ATOM 807 C CA . ALA A 1 109 ? -3.083 9.456 -8.489 1.00 82.19 109 ALA A CA 1
ATOM 808 C C . ALA A 1 109 ? -1.923 9.432 -9.498 1.00 82.19 109 ALA A C 1
ATOM 810 O O . ALA A 1 109 ? -1.965 8.681 -10.476 1.00 82.19 109 ALA A O 1
ATOM 811 N N . ALA A 1 110 ? -0.870 10.214 -9.249 1.00 84.81 110 ALA A N 1
ATOM 812 C CA . ALA A 1 110 ? 0.327 10.213 -10.086 1.00 84.81 110 ALA A CA 1
ATOM 813 C C . ALA A 1 110 ? 1.049 8.855 -10.028 1.00 84.81 110 ALA A C 1
ATOM 815 O O . ALA A 1 110 ? 1.434 8.309 -11.066 1.00 84.81 110 ALA A O 1
ATOM 816 N N . ASP A 1 111 ? 1.161 8.271 -8.834 1.00 88.56 111 ASP A N 1
ATOM 817 C CA . ASP A 1 111 ? 1.778 6.960 -8.632 1.00 88.56 111 ASP A CA 1
ATOM 818 C C . ASP A 1 111 ? 0.954 5.828 -9.273 1.00 88.56 111 ASP A C 1
ATOM 820 O O . ASP A 1 111 ? 1.527 4.895 -9.840 1.00 88.56 111 ASP A O 1
ATOM 824 N N . ILE A 1 112 ? -0.384 5.926 -9.280 1.00 89.38 112 ILE A N 1
ATOM 825 C CA . ILE A 1 112 ? -1.267 4.989 -10.000 1.00 89.38 112 ILE A CA 1
ATOM 826 C C . ILE A 1 112 ? -0.988 5.036 -11.503 1.00 89.38 112 ILE A C 1
ATOM 828 O O . ILE A 1 112 ? -0.844 3.985 -12.128 1.00 89.38 112 ILE A O 1
ATOM 832 N N . ILE A 1 113 ? -0.872 6.230 -12.093 1.00 88.31 113 ILE A N 1
ATOM 833 C CA . ILE A 1 113 ? -0.566 6.375 -13.524 1.00 88.31 113 ILE A CA 1
ATOM 834 C C . ILE A 1 113 ? 0.799 5.756 -13.836 1.00 88.31 113 ILE A C 1
ATOM 836 O O . ILE A 1 113 ? 0.925 4.984 -14.787 1.00 88.31 113 ILE A O 1
ATOM 840 N N . MET A 1 114 ? 1.814 6.020 -13.010 1.00 88.88 114 MET A N 1
ATOM 841 C CA . MET A 1 114 ? 3.129 5.397 -13.170 1.00 88.88 114 MET A CA 1
ATOM 842 C C . MET A 1 114 ? 3.057 3.870 -13.058 1.00 88.88 114 MET A C 1
ATOM 844 O O . MET A 1 114 ? 3.732 3.167 -13.813 1.00 88.88 114 MET A O 1
ATOM 848 N N . ALA A 1 115 ? 2.225 3.339 -12.160 1.00 88.25 115 ALA A N 1
ATOM 849 C CA . ALA A 1 115 ? 2.047 1.900 -12.013 1.00 88.25 115 ALA A CA 1
ATOM 850 C C . ALA A 1 115 ? 1.361 1.293 -13.247 1.00 88.25 115 ALA A C 1
ATOM 852 O O . ALA A 1 115 ? 1.772 0.227 -13.701 1.00 88.25 115 ALA A O 1
ATOM 853 N N . ILE A 1 116 ? 0.398 1.991 -13.858 1.00 89.94 116 ILE A N 1
ATOM 854 C CA . ILE A 1 116 ? -0.226 1.583 -15.127 1.00 89.94 116 ILE A CA 1
ATOM 855 C C . ILE A 1 116 ? 0.815 1.521 -16.253 1.00 89.94 116 ILE A C 1
ATOM 857 O O . ILE A 1 116 ? 0.877 0.517 -16.963 1.00 89.94 116 ILE A O 1
ATOM 861 N N . VAL A 1 117 ? 1.668 2.542 -16.384 1.00 90.06 117 VAL A N 1
ATOM 862 C CA . VAL A 1 117 ? 2.750 2.578 -17.389 1.00 90.06 117 VAL A CA 1
ATOM 863 C C . VAL A 1 117 ? 3.662 1.354 -17.247 1.00 90.06 117 VAL A C 1
ATOM 865 O O . VAL A 1 117 ? 3.897 0.633 -18.219 1.00 90.06 117 VAL A O 1
ATOM 868 N N . VAL A 1 118 ? 4.091 1.051 -16.017 1.00 87.25 118 VAL A N 1
ATOM 869 C CA . VAL A 1 118 ? 4.918 -0.133 -15.729 1.00 87.25 118 VAL A CA 1
ATOM 870 C C . VAL A 1 118 ? 4.164 -1.440 -16.005 1.00 87.25 118 VAL A C 1
ATOM 872 O O . VAL A 1 118 ? 4.755 -2.404 -16.494 1.00 87.25 118 VAL A O 1
ATOM 875 N N . GLY A 1 119 ? 2.861 -1.490 -15.719 1.00 86.50 119 GLY A N 1
ATOM 876 C CA . GLY A 1 119 ? 2.012 -2.658 -15.957 1.00 86.50 119 GLY A CA 1
ATOM 877 C C . GLY A 1 119 ? 1.844 -3.000 -17.440 1.00 86.50 119 GLY A C 1
ATOM 878 O O . GLY A 1 119 ? 1.863 -4.178 -17.800 1.00 86.50 119 GLY A O 1
ATOM 879 N N . ILE A 1 120 ? 1.740 -1.985 -18.302 1.00 89.19 120 ILE A N 1
ATOM 880 C CA . ILE A 1 120 ? 1.596 -2.147 -19.760 1.00 89.19 120 ILE A CA 1
ATOM 881 C C . ILE A 1 120 ? 2.946 -2.479 -20.428 1.00 89.19 120 ILE A C 1
ATOM 883 O O . ILE A 1 120 ? 2.976 -3.072 -21.505 1.00 89.19 120 ILE A O 1
ATOM 887 N N . GLY A 1 121 ? 4.068 -2.222 -19.748 1.00 74.88 121 GLY A N 1
ATOM 888 C CA . GLY A 1 121 ? 5.407 -2.621 -20.192 1.00 74.88 121 GLY A CA 1
ATOM 889 C C . GLY A 1 121 ? 6.223 -1.508 -20.847 1.00 74.88 121 GLY A C 1
ATOM 890 O O . GLY A 1 121 ? 7.096 -1.821 -21.654 1.00 74.88 121 GLY A O 1
ATOM 891 N N . ALA A 1 122 ? 5.942 -0.248 -20.503 1.00 57.50 122 ALA A N 1
ATOM 892 C CA . ALA A 1 122 ? 6.739 0.917 -20.892 1.00 57.50 122 ALA A CA 1
ATOM 893 C C . ALA A 1 122 ? 7.778 1.312 -19.821 1.00 57.50 122 ALA A C 1
ATOM 895 O O . ALA A 1 122 ? 7.548 1.070 -18.610 1.00 57.50 122 ALA A O 1
#

Foldseek 3Di:
DLLLVLLVVLVVVLCCQPVDPDHQLVVVLVLLVVQLVLAAPVLNVCCVPPCNVPSVVVSVVLSVLSVCLNVCSNVVNPLLVSLVSLLVSLVSVCRSNNHDLPDPPRPSNVNNVSSVVSNVPD

Radius of gyration: 14.3 Å; chains: 1; bounding box: 34×28×38 Å